Protein AF-A0A4U0YGU6-F1 (afdb_monomer)

Sequence (128 aa):
LPSITGHDVSGVVEAVGPGVTSFMPGDEVWYTPQIFDGPGSYAEYHVAAESIVGKKPPELSHLEAASLTLVGGTAWEALVVRAGLRVGESILVHGGAGGVGHVVIQLAKAMGARVFTTVREANFEFAR

Structure (mmCIF, N/CA/C/O backbone):
data_AF-A0A4U0YGU6-F1
#
_entry.id   AF-A0A4U0YGU6-F1
#
loop_
_atom_site.group_PDB
_atom_site.id
_atom_site.type_symbol
_atom_site.label_atom_id
_atom_site.label_alt_id
_atom_site.label_comp_id
_atom_site.label_asym_id
_atom_site.label_entity_id
_atom_site.label_seq_id
_atom_site.pdbx_PDB_ins_code
_atom_site.Cartn_x
_atom_site.Cartn_y
_atom_site.Cartn_z
_atom_site.occupancy
_atom_site.B_iso_or_equiv
_atom_site.auth_seq_id
_atom_site.auth_comp_id
_atom_site.auth_asym_id
_atom_site.auth_atom_id
_atom_site.pdbx_PDB_model_num
ATOM 1 N N . LEU A 1 1 ? 26.611 -7.476 2.404 1.00 60.00 1 LEU A N 1
ATOM 2 C CA . LEU A 1 1 ? 27.084 -6.692 1.234 1.00 60.00 1 LEU A CA 1
ATOM 3 C C . LEU A 1 1 ? 26.037 -5.609 0.939 1.00 60.00 1 LEU A C 1
ATOM 5 O O . LEU A 1 1 ? 24.924 -5.783 1.426 1.00 60.00 1 LEU A O 1
ATOM 9 N N . PRO A 1 2 ? 26.363 -4.486 0.271 1.00 88.00 2 PRO A N 1
ATOM 10 C CA . PRO A 1 2 ? 25.401 -3.397 0.044 1.00 88.00 2 PRO A CA 1
ATOM 11 C C . PRO A 1 2 ? 24.199 -3.855 -0.799 1.00 88.00 2 PRO A C 1
ATOM 13 O O . PRO A 1 2 ? 24.338 -4.761 -1.616 1.00 88.00 2 PRO A O 1
ATOM 16 N N . SER A 1 3 ? 23.040 -3.220 -0.599 1.00 90.00 3 SER A N 1
ATOM 17 C CA . SER A 1 3 ? 21.793 -3.508 -1.323 1.00 90.00 3 SER A CA 1
ATOM 18 C C . SER A 1 3 ? 21.033 -2.221 -1.626 1.00 90.00 3 SER A C 1
ATOM 20 O O . SER A 1 3 ? 21.036 -1.300 -0.808 1.00 90.00 3 SER A O 1
ATOM 22 N N . ILE A 1 4 ? 20.342 -2.191 -2.767 1.00 94.38 4 ILE A N 1
ATOM 23 C CA . ILE A 1 4 ? 19.296 -1.200 -3.044 1.00 94.38 4 ILE A CA 1
ATOM 24 C C . ILE A 1 4 ? 18.090 -1.554 -2.165 1.00 94.38 4 ILE A C 1
ATOM 26 O O . ILE A 1 4 ? 17.738 -2.731 -2.055 1.00 94.38 4 ILE A O 1
ATOM 30 N N . THR A 1 5 ? 17.497 -0.561 -1.508 1.00 94.25 5 THR A N 1
ATOM 31 C CA . THR A 1 5 ? 16.320 -0.712 -0.634 1.00 94.25 5 THR A CA 1
ATOM 32 C C . THR A 1 5 ? 15.073 -0.103 -1.286 1.00 94.25 5 THR A C 1
ATOM 34 O O . THR A 1 5 ? 15.166 0.461 -2.372 1.00 94.25 5 THR A O 1
ATOM 37 N N . GLY A 1 6 ? 13.903 -0.251 -0.655 1.00 95.62 6 GLY A N 1
ATOM 38 C CA . GLY A 1 6 ? 12.623 0.283 -1.143 1.00 95.62 6 GLY A CA 1
ATOM 39 C C . GLY A 1 6 ? 11.659 -0.821 -1.583 1.00 95.62 6 GLY A C 1
ATOM 40 O O . GLY A 1 6 ? 12.064 -1.752 -2.276 1.00 95.62 6 GLY A O 1
ATOM 41 N N . HIS A 1 7 ? 10.397 -0.723 -1.151 1.00 96.25 7 HIS A N 1
ATOM 42 C CA . HIS A 1 7 ? 9.354 -1.736 -1.387 1.00 96.25 7 HIS A CA 1
ATOM 43 C C . HIS A 1 7 ? 8.018 -1.140 -1.838 1.00 96.25 7 HIS A C 1
ATOM 45 O O . HIS A 1 7 ? 6.980 -1.797 -1.789 1.00 96.25 7 HIS A O 1
ATOM 51 N N . ASP A 1 8 ? 8.063 0.080 -2.348 1.00 97.19 8 ASP A N 1
ATOM 52 C CA . ASP A 1 8 ? 6.914 0.724 -2.949 1.00 97.19 8 ASP A CA 1
ATOM 53 C C . ASP A 1 8 ? 7.321 1.334 -4.288 1.00 97.19 8 ASP A C 1
ATOM 55 O O . ASP A 1 8 ? 8.398 1.932 -4.408 1.00 97.19 8 ASP A O 1
ATOM 59 N N . VAL A 1 9 ? 6.485 1.128 -5.305 1.00 98.00 9 VAL A N 1
ATOM 60 C CA . VAL A 1 9 ? 6.717 1.600 -6.671 1.00 98.00 9 VAL A CA 1
ATOM 61 C C . VAL A 1 9 ? 5.435 2.169 -7.244 1.00 98.00 9 VAL A C 1
ATOM 63 O O . VAL A 1 9 ? 4.385 1.532 -7.219 1.00 98.00 9 VAL A O 1
ATOM 66 N N . SER A 1 10 ? 5.562 3.341 -7.854 1.00 98.69 10 SER A N 1
ATOM 67 C CA . SER A 1 10 ? 4.630 3.848 -8.848 1.00 98.69 10 SER A CA 1
ATOM 68 C C . SER A 1 10 ? 5.442 4.506 -9.956 1.00 98.69 10 SER A C 1
ATOM 70 O O . SER A 1 10 ? 6.319 5.319 -9.669 1.00 98.69 10 SER A O 1
ATOM 72 N N . GLY A 1 11 ? 5.192 4.134 -11.205 1.00 98.50 11 GLY A N 1
ATOM 73 C CA . GLY A 1 11 ? 5.983 4.595 -12.342 1.00 98.50 11 GLY A CA 1
ATOM 74 C C . GLY A 1 11 ? 5.343 4.238 -13.674 1.00 98.50 11 GLY A C 1
ATOM 75 O O . GLY A 1 11 ? 4.160 3.904 -13.735 1.00 98.50 11 GLY A O 1
ATOM 76 N N . VAL A 1 12 ? 6.133 4.311 -14.739 1.00 98.75 12 VAL A N 1
ATOM 77 C CA . VAL A 1 12 ? 5.690 4.031 -16.107 1.00 98.75 12 VAL A CA 1
ATOM 78 C C . VAL A 1 12 ? 6.483 2.850 -16.651 1.00 98.75 12 VAL A C 1
ATOM 80 O O . VAL A 1 12 ? 7.688 2.743 -16.417 1.00 98.75 12 VAL A O 1
ATOM 83 N N . VAL A 1 13 ? 5.814 1.944 -17.358 1.00 98.75 13 VAL A N 1
ATOM 84 C CA . VAL A 1 13 ? 6.485 0.838 -18.046 1.00 98.75 13 VAL A CA 1
ATOM 85 C C . VAL A 1 13 ? 7.372 1.410 -19.150 1.00 98.75 13 VAL A C 1
ATOM 87 O O . VAL A 1 13 ? 6.873 2.000 -20.103 1.00 98.75 13 VAL A O 1
ATOM 90 N N . GLU A 1 14 ? 8.683 1.214 -19.034 1.00 98.69 14 GLU A N 1
ATOM 91 C CA . GLU A 1 14 ? 9.650 1.593 -20.075 1.00 98.69 14 GLU A CA 1
ATOM 92 C C . GLU A 1 14 ? 9.737 0.518 -21.170 1.00 98.69 14 GLU A C 1
ATOM 94 O O . GLU A 1 14 ? 9.722 0.804 -22.364 1.00 98.69 14 GLU A O 1
ATOM 99 N N . ALA A 1 15 ? 9.802 -0.752 -20.763 1.00 98.62 15 ALA A N 1
ATOM 100 C CA . ALA A 1 15 ? 9.945 -1.893 -21.656 1.00 98.62 15 ALA A CA 1
ATOM 101 C C . ALA A 1 15 ? 9.289 -3.141 -21.058 1.00 98.62 15 ALA A C 1
ATOM 103 O O . ALA A 1 15 ? 9.148 -3.265 -19.840 1.00 98.62 15 ALA A O 1
ATOM 104 N N . VAL A 1 16 ? 8.931 -4.092 -21.923 1.00 98.62 16 VAL A N 1
ATOM 105 C CA . VAL A 1 16 ? 8.374 -5.390 -21.526 1.00 98.62 16 VAL A CA 1
ATOM 106 C C . VAL A 1 16 ? 9.248 -6.533 -22.033 1.00 98.62 16 VAL A C 1
ATOM 108 O O . VAL A 1 16 ? 9.804 -6.471 -23.131 1.00 98.62 16 VAL A O 1
ATOM 111 N N . GLY A 1 17 ? 9.395 -7.574 -21.213 1.00 97.94 17 GLY A N 1
ATOM 112 C CA . GLY A 1 17 ? 10.130 -8.783 -21.580 1.00 97.94 17 GLY A CA 1
ATOM 113 C C . GLY A 1 17 ? 9.298 -9.745 -22.441 1.00 97.94 17 GLY A C 1
ATOM 114 O O . GLY A 1 17 ? 8.077 -9.597 -22.539 1.00 97.94 17 GLY A O 1
ATOM 115 N N . PRO A 1 18 ? 9.927 -10.771 -23.043 1.00 97.69 18 PRO A N 1
ATOM 116 C CA . PRO A 1 18 ? 9.209 -11.808 -23.779 1.00 97.69 18 PRO A CA 1
ATOM 117 C C . PRO A 1 18 ? 8.138 -12.489 -22.917 1.00 97.69 18 PRO A C 1
ATOM 119 O O . PRO A 1 18 ? 8.412 -12.899 -21.792 1.00 97.69 18 PRO A O 1
ATOM 122 N N . GLY A 1 19 ? 6.929 -12.642 -23.462 1.00 96.75 19 GLY A N 1
ATOM 123 C CA . GLY A 1 19 ? 5.817 -13.329 -22.795 1.00 96.75 19 GLY A CA 1
ATOM 124 C C . GLY A 1 19 ? 4.952 -12.454 -21.882 1.00 96.75 19 GLY A C 1
ATOM 125 O O . GLY A 1 19 ? 3.896 -12.918 -21.466 1.00 96.75 19 GLY A O 1
ATOM 126 N N . VAL A 1 20 ? 5.340 -11.201 -21.623 1.00 98.06 20 VAL A N 1
ATOM 127 C CA . VAL A 1 20 ? 4.468 -10.218 -20.958 1.00 98.06 20 VAL A CA 1
ATOM 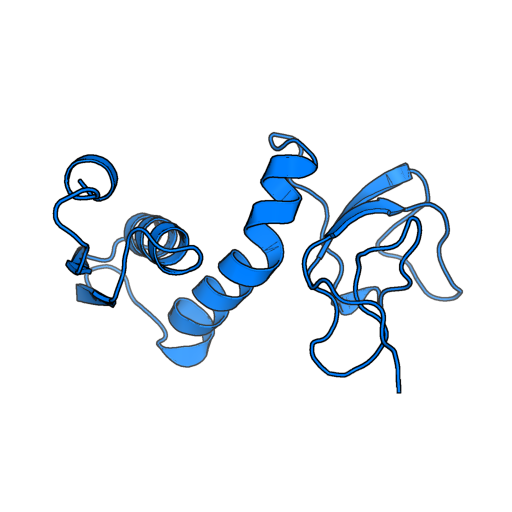128 C C . VAL A 1 20 ? 3.359 -9.810 -21.926 1.00 98.06 20 VAL A C 1
ATOM 130 O O . VAL A 1 20 ? 3.626 -9.480 -23.082 1.00 98.06 20 VAL A O 1
ATOM 133 N N . THR A 1 21 ? 2.112 -9.845 -21.463 1.00 97.19 21 THR A N 1
ATOM 134 C CA . THR A 1 21 ? 0.922 -9.581 -22.296 1.00 97.19 21 THR A CA 1
ATOM 135 C C . THR A 1 21 ? -0.067 -8.606 -21.664 1.00 97.19 21 THR A C 1
ATOM 137 O O . THR A 1 21 ? -0.926 -8.068 -22.359 1.00 97.19 21 THR A O 1
ATOM 140 N N . SER A 1 22 ? 0.062 -8.344 -20.365 1.00 97.69 22 SER A N 1
ATOM 141 C CA . SER A 1 22 ? -0.856 -7.518 -19.574 1.00 97.69 22 SER A CA 1
ATOM 142 C C . SER A 1 22 ? -0.497 -6.031 -19.591 1.00 97.69 22 SER A C 1
ATOM 144 O O . SER A 1 22 ? -1.327 -5.205 -19.208 1.00 97.69 22 SER A O 1
ATOM 146 N N . PHE A 1 23 ? 0.720 -5.694 -20.030 1.00 98.44 23 PHE A N 1
ATOM 147 C CA . PHE A 1 23 ? 1.274 -4.339 -20.007 1.00 98.44 23 PHE A CA 1
ATOM 148 C C . PHE A 1 23 ? 2.029 -4.011 -21.293 1.00 98.44 23 PHE A C 1
ATOM 150 O O . PHE A 1 23 ? 2.527 -4.904 -21.982 1.00 98.44 23 PHE A O 1
ATOM 157 N N . MET A 1 24 ? 2.159 -2.720 -21.582 1.00 98.50 24 MET A N 1
ATOM 158 C CA . MET A 1 24 ? 2.967 -2.187 -22.678 1.00 98.50 24 MET A CA 1
ATOM 159 C C . MET A 1 24 ? 3.715 -0.913 -22.255 1.00 98.50 24 MET A C 1
ATOM 161 O O . MET A 1 24 ? 3.324 -0.281 -21.271 1.00 98.50 24 MET A O 1
ATOM 165 N N . PRO A 1 25 ? 4.776 -0.507 -22.981 1.00 98.75 25 PRO A N 1
ATOM 166 C CA . PRO A 1 25 ? 5.448 0.760 -22.721 1.00 98.75 25 PRO A CA 1
ATOM 167 C C . PRO A 1 25 ? 4.475 1.943 -22.681 1.00 98.75 25 PRO A C 1
ATOM 169 O O . PRO A 1 25 ? 3.602 2.061 -23.541 1.00 98.75 25 PRO A O 1
ATOM 172 N N . GLY A 1 26 ? 4.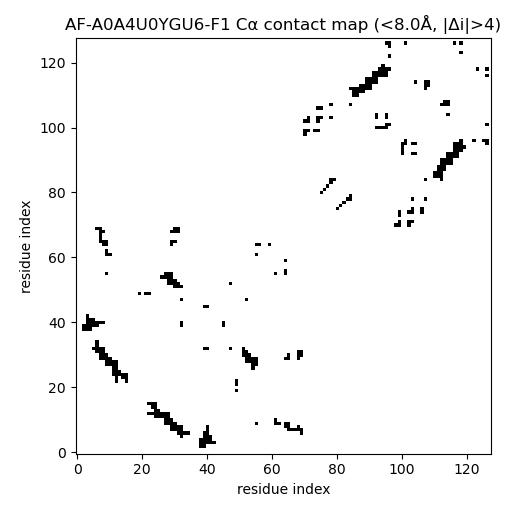632 2.814 -21.686 1.00 98.62 26 GLY A N 1
ATOM 173 C CA . GLY A 1 26 ? 3.745 3.952 -21.433 1.00 98.62 26 GLY A CA 1
ATOM 174 C C . GLY A 1 26 ? 2.606 3.686 -20.442 1.00 98.62 26 GLY A C 1
ATOM 175 O O . GLY A 1 26 ? 1.980 4.646 -19.998 1.00 98.62 26 GLY A O 1
ATOM 176 N N . ASP A 1 27 ? 2.348 2.434 -20.044 1.00 98.75 27 ASP A N 1
ATOM 177 C CA . ASP A 1 27 ? 1.364 2.143 -18.995 1.00 98.75 27 ASP A CA 1
ATOM 178 C C . ASP A 1 27 ? 1.829 2.684 -17.631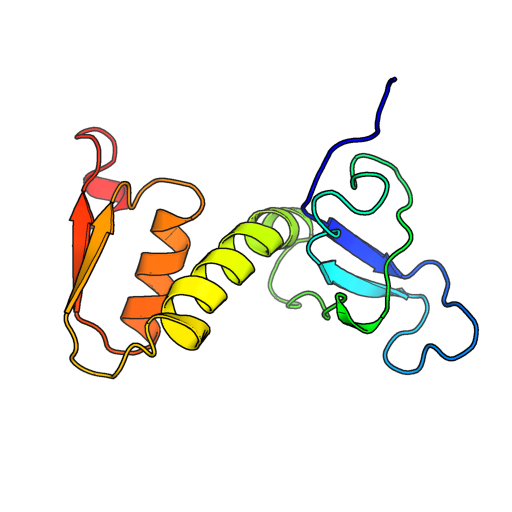 1.00 98.75 27 ASP A C 1
ATOM 180 O O . ASP A 1 27 ? 2.942 2.397 -17.181 1.00 98.75 27 ASP A O 1
ATOM 184 N N . GLU A 1 28 ? 0.951 3.413 -16.936 1.00 98.81 28 GLU A N 1
ATOM 185 C CA . GLU A 1 28 ? 1.165 3.799 -15.539 1.00 98.81 28 GLU A CA 1
ATOM 186 C C . GLU A 1 28 ? 0.863 2.617 -14.606 1.00 98.81 28 GLU A C 1
ATOM 188 O O . GLU A 1 28 ? -0.257 2.093 -14.551 1.00 98.81 28 GLU A O 1
ATOM 193 N N . VAL A 1 29 ? 1.861 2.209 -13.828 1.00 98.81 29 VAL A N 1
ATOM 194 C CA . VAL A 1 29 ? 1.816 1.008 -12.992 1.00 98.81 29 VAL A CA 1
ATOM 195 C C . VAL A 1 29 ? 2.262 1.287 -11.566 1.00 98.81 29 VAL A C 1
ATOM 197 O O . VAL A 1 29 ? 2.945 2.268 -11.273 1.00 98.81 29 VAL A O 1
ATOM 200 N N . TRP A 1 30 ? 1.874 0.394 -10.665 1.00 98.62 30 TRP A N 1
ATOM 201 C CA . TRP A 1 30 ? 2.289 0.406 -9.267 1.00 98.62 30 TRP A CA 1
ATOM 202 C C . TRP A 1 30 ? 2.417 -1.024 -8.738 1.00 98.62 30 TRP A C 1
ATOM 204 O O . TRP A 1 30 ? 1.740 -1.932 -9.230 1.00 98.62 30 TRP A O 1
ATOM 214 N N . TYR A 1 31 ? 3.319 -1.242 -7.783 1.00 98.12 31 TYR A N 1
ATOM 215 C CA . TYR A 1 31 ? 3.515 -2.540 -7.134 1.00 98.12 31 TYR A CA 1
ATOM 216 C C . TYR A 1 31 ? 4.420 -2.452 -5.904 1.00 98.12 31 TYR A C 1
ATOM 218 O O . TYR A 1 31 ? 5.145 -1.481 -5.696 1.00 98.12 31 TYR A O 1
ATOM 226 N N . THR A 1 32 ? 4.422 -3.534 -5.130 1.00 97.62 32 THR A N 1
ATOM 227 C CA . THR A 1 32 ? 5.401 -3.797 -4.075 1.00 97.62 32 THR A CA 1
ATOM 228 C C . THR A 1 32 ? 6.423 -4.813 -4.590 1.00 97.62 32 THR A C 1
ATOM 230 O O . THR A 1 32 ? 6.040 -5.951 -4.873 1.00 97.62 32 THR A O 1
ATOM 233 N N . PRO A 1 33 ? 7.712 -4.443 -4.741 1.00 95.62 33 PRO A N 1
ATOM 234 C CA . PRO A 1 33 ? 8.796 -5.386 -4.994 1.00 95.62 33 PRO A CA 1
ATOM 235 C C . PRO A 1 33 ? 8.795 -6.543 -3.995 1.00 95.62 33 PRO A C 1
ATOM 237 O O . PRO A 1 33 ? 8.476 -6.351 -2.817 1.00 95.62 33 PRO A O 1
ATOM 240 N N . GLN A 1 34 ? 9.204 -7.731 -4.443 1.00 90.56 34 GLN A N 1
ATOM 241 C CA . GLN A 1 34 ? 9.285 -8.888 -3.558 1.00 90.56 34 GLN A CA 1
ATOM 242 C C . GLN A 1 34 ? 10.250 -8.618 -2.399 1.00 90.56 34 GLN A C 1
ATOM 244 O O . GLN A 1 34 ? 11.405 -8.234 -2.581 1.00 90.56 34 GLN A O 1
ATOM 249 N N . ILE A 1 35 ? 9.755 -8.802 -1.178 1.00 87.00 35 ILE A N 1
ATOM 250 C CA . ILE A 1 35 ? 10.540 -8.567 0.029 1.00 87.00 35 ILE A CA 1
ATOM 251 C C . ILE A 1 35 ? 11.448 -9.783 0.230 1.00 87.00 35 ILE A C 1
ATOM 253 O O . ILE A 1 35 ? 10.959 -10.905 0.337 1.00 87.00 35 ILE A O 1
ATOM 257 N N . PHE A 1 36 ? 12.760 -9.540 0.298 1.00 85.31 36 PHE A N 1
ATOM 258 C CA . PHE A 1 36 ? 13.834 -10.543 0.403 1.00 85.31 36 PHE A CA 1
ATOM 259 C C . PHE A 1 36 ? 14.181 -11.324 -0.875 1.00 85.31 36 PHE A C 1
ATOM 261 O O . PHE A 1 36 ? 15.048 -12.193 -0.806 1.00 85.31 36 PHE A O 1
ATOM 268 N N . ASP A 1 37 ? 13.589 -10.989 -2.024 1.00 86.38 37 ASP A N 1
ATOM 269 C CA . ASP A 1 37 ? 13.915 -11.618 -3.311 1.00 86.38 37 ASP A CA 1
ATOM 270 C C . ASP A 1 37 ? 14.179 -10.565 -4.400 1.00 86.38 37 ASP A C 1
ATOM 272 O O . ASP A 1 37 ? 13.296 -10.186 -5.167 1.00 86.38 37 ASP A O 1
ATOM 276 N N . GLY A 1 38 ? 15.415 -10.055 -4.429 1.00 86.38 38 GLY A N 1
ATOM 277 C CA . GLY A 1 38 ? 15.883 -9.087 -5.425 1.00 86.38 38 GLY A CA 1
ATOM 278 C C . GLY A 1 38 ? 16.246 -7.702 -4.869 1.00 86.38 38 GLY A C 1
ATOM 279 O O . GLY A 1 38 ? 16.232 -7.483 -3.654 1.00 86.38 38 GLY A O 1
ATOM 280 N N . PRO A 1 39 ? 16.654 -6.769 -5.751 1.00 91.56 39 PRO A N 1
ATOM 281 C CA . PRO A 1 39 ? 16.941 -5.387 -5.378 1.00 91.56 39 PRO A CA 1
ATOM 282 C C . PRO A 1 39 ? 15.661 -4.635 -4.986 1.00 91.56 39 PRO A C 1
ATOM 284 O O . PRO A 1 39 ? 14.576 -4.953 -5.458 1.00 91.56 39 PRO A O 1
ATOM 287 N N . GLY A 1 40 ? 15.796 -3.617 -4.134 1.00 94.94 40 GLY A N 1
ATOM 288 C CA . GLY A 1 40 ? 14.703 -2.692 -3.835 1.00 94.94 40 GLY A CA 1
ATOM 289 C C . GLY A 1 40 ? 14.477 -1.633 -4.920 1.00 94.94 40 GLY A C 1
ATOM 290 O O . GLY A 1 40 ? 15.224 -1.537 -5.895 1.00 94.94 40 GLY A O 1
ATOM 291 N N . SER A 1 41 ? 13.449 -0.808 -4.719 1.00 96.12 41 SER A N 1
ATOM 292 C CA . SER A 1 41 ? 12.956 0.162 -5.703 1.00 96.12 41 SER A CA 1
ATOM 293 C C . SER A 1 41 ? 13.609 1.544 -5.705 1.00 96.12 41 SER A C 1
ATOM 295 O O . SER A 1 41 ? 13.244 2.367 -6.539 1.00 96.12 41 SER A O 1
ATOM 297 N N . TYR A 1 42 ? 14.554 1.850 -4.814 1.00 97.06 42 TYR A N 1
ATOM 298 C CA . TYR A 1 42 ? 15.250 3.145 -4.807 1.00 97.06 42 TYR A CA 1
ATOM 299 C C . TYR A 1 42 ? 16.301 3.241 -5.922 1.00 97.06 42 TYR A C 1
ATOM 301 O O . TYR A 1 42 ? 17.505 3.327 -5.676 1.00 97.06 42 TYR A O 1
ATOM 309 N N . ALA A 1 43 ? 15.816 3.215 -7.158 1.00 96.56 43 ALA A N 1
ATOM 310 C CA . ALA A 1 43 ? 16.547 3.317 -8.408 1.00 96.56 43 ALA A CA 1
ATOM 311 C C . ALA A 1 43 ? 15.635 3.937 -9.482 1.00 96.56 43 ALA A C 1
ATOM 313 O O . ALA A 1 43 ? 14.414 3.914 -9.358 1.00 96.56 43 ALA A O 1
ATOM 314 N N . GLU A 1 44 ? 16.223 4.468 -10.555 1.00 97.88 44 GLU A N 1
ATOM 315 C CA . GLU A 1 44 ? 15.462 5.038 -11.682 1.00 97.88 44 GLU A CA 1
ATOM 316 C C . GLU A 1 44 ? 14.702 3.966 -12.479 1.00 97.88 44 GLU A C 1
ATOM 318 O O . GLU A 1 44 ? 13.666 4.250 -13.072 1.00 97.88 44 GLU A O 1
ATOM 323 N N . TYR A 1 45 ? 15.198 2.724 -12.458 1.00 97.56 45 TYR A N 1
ATOM 324 C CA . TYR A 1 45 ? 14.592 1.573 -13.121 1.00 97.56 45 TYR A CA 1
ATOM 325 C C . TYR A 1 45 ? 14.546 0.377 -12.176 1.00 97.56 45 TYR A C 1
ATOM 327 O O . TYR A 1 45 ? 15.485 0.129 -11.417 1.00 97.56 45 TYR A O 1
ATOM 335 N N . HIS A 1 46 ? 13.473 -0.403 -12.272 1.00 97.25 46 HIS A N 1
ATOM 336 C CA . HIS A 1 46 ? 13.290 -1.621 -11.495 1.00 97.25 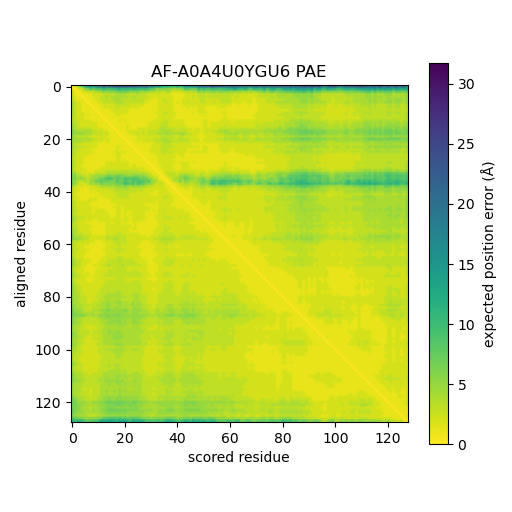46 HIS A CA 1
ATOM 337 C C . HIS A 1 46 ? 12.608 -2.694 -12.351 1.00 97.25 46 HIS A C 1
ATOM 339 O O . HIS A 1 46 ? 11.600 -2.430 -13.007 1.00 97.25 46 HIS A O 1
ATOM 345 N N . VAL A 1 47 ? 13.164 -3.907 -12.350 1.00 96.00 47 VAL A N 1
ATOM 346 C CA . VAL A 1 47 ? 12.607 -5.054 -13.079 1.00 96.00 47 VAL A CA 1
ATOM 347 C C . VAL A 1 47 ? 11.646 -5.796 -12.159 1.00 96.00 47 VAL A C 1
ATOM 349 O O . VAL A 1 47 ? 12.026 -6.202 -11.064 1.00 96.00 47 VAL A O 1
ATOM 352 N N . ALA A 1 48 ? 10.410 -5.997 -12.605 1.00 95.81 48 ALA A N 1
ATOM 353 C CA . ALA A 1 48 ? 9.383 -6.702 -11.848 1.00 95.81 48 ALA A CA 1
ATOM 354 C C . ALA A 1 48 ? 8.733 -7.804 -12.686 1.00 95.81 48 ALA A C 1
ATOM 356 O O . ALA A 1 48 ? 8.606 -7.686 -13.905 1.00 95.81 48 ALA A O 1
ATOM 357 N N . ALA A 1 49 ? 8.305 -8.875 -12.018 1.00 95.75 49 ALA A N 1
ATOM 358 C CA . ALA A 1 49 ? 7.487 -9.904 -12.644 1.00 95.75 49 ALA A CA 1
ATOM 359 C C . ALA A 1 49 ? 6.086 -9.352 -12.944 1.00 95.75 49 ALA A C 1
ATOM 361 O O . ALA A 1 49 ? 5.491 -8.698 -12.091 1.00 95.75 49 ALA A O 1
ATOM 362 N N . GLU A 1 50 ? 5.529 -9.672 -14.115 1.00 97.12 50 GLU A N 1
ATOM 363 C CA . GLU A 1 50 ? 4.182 -9.237 -14.528 1.00 97.12 50 GLU A CA 1
ATOM 364 C C . GLU A 1 50 ? 3.117 -9.511 -13.451 1.00 97.12 50 GLU A C 1
ATOM 366 O O . GLU A 1 50 ? 2.243 -8.684 -13.216 1.00 97.12 50 GLU A O 1
ATOM 3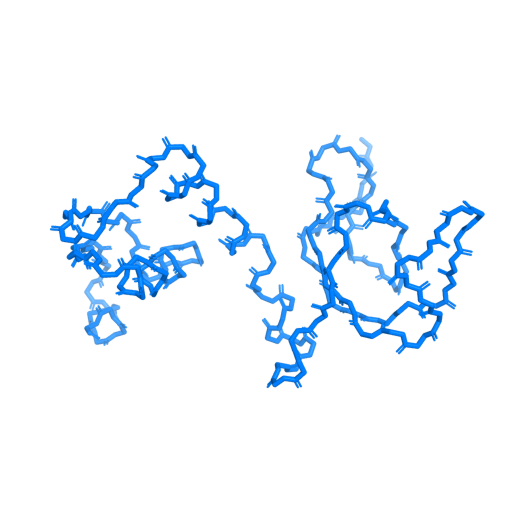71 N N . SER A 1 51 ? 3.232 -10.635 -12.737 1.00 95.94 51 SER A N 1
ATOM 372 C CA . SER A 1 51 ? 2.252 -11.097 -11.751 1.00 95.94 51 SER A CA 1
ATOM 373 C C . SER A 1 51 ? 2.122 -10.235 -10.494 1.00 95.94 51 SER A C 1
ATOM 375 O O . SER A 1 51 ? 1.150 -10.397 -9.762 1.00 95.94 51 SER A O 1
ATOM 377 N N . ILE A 1 52 ? 3.103 -9.378 -10.195 1.00 95.50 52 ILE A N 1
ATOM 378 C CA . ILE A 1 52 ? 3.052 -8.479 -9.029 1.00 95.50 52 ILE A CA 1
ATOM 379 C C . ILE A 1 52 ? 2.686 -7.045 -9.413 1.00 95.50 52 ILE A C 1
ATOM 381 O O . ILE A 1 52 ? 2.514 -6.206 -8.533 1.00 95.50 52 ILE A O 1
ATOM 385 N N . VAL A 1 53 ? 2.590 -6.756 -10.712 1.00 97.81 53 VAL A N 1
ATOM 386 C CA . VAL A 1 53 ? 2.340 -5.414 -11.228 1.00 97.81 53 VAL A CA 1
ATOM 387 C C . VAL A 1 53 ? 0.842 -5.191 -11.386 1.00 97.81 53 VAL A C 1
ATOM 389 O O . VAL A 1 53 ? 0.125 -6.029 -11.927 1.00 97.81 53 VAL A O 1
ATOM 392 N N . GLY A 1 54 ? 0.361 -4.043 -10.915 1.00 98.00 54 GLY A N 1
ATOM 393 C CA . GLY A 1 54 ? -0.990 -3.557 -11.175 1.00 98.00 54 GLY A CA 1
ATOM 394 C C . GLY A 1 54 ? -0.969 -2.254 -11.968 1.00 98.00 54 GLY A C 1
ATOM 395 O O . GLY A 1 54 ? 0.028 -1.529 -11.971 1.00 98.00 54 GLY A O 1
ATOM 396 N N . LYS A 1 55 ? -2.095 -1.908 -12.599 1.00 98.44 55 LYS A N 1
ATOM 397 C CA . LYS A 1 55 ? -2.292 -0.556 -13.142 1.00 98.44 55 LYS A CA 1
ATOM 398 C C . LYS A 1 55 ? -2.461 0.439 -11.998 1.00 98.44 55 LYS A C 1
ATOM 400 O O . LYS A 1 55 ? -3.194 0.154 -11.048 1.00 98.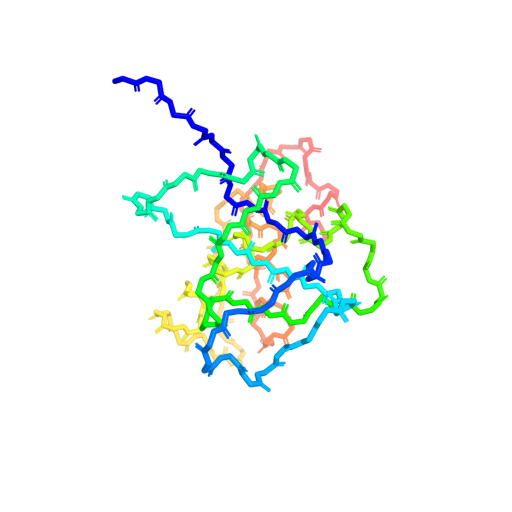44 55 LYS A O 1
ATOM 405 N N . LYS A 1 56 ? -1.805 1.596 -12.095 1.00 98.56 56 LYS A N 1
ATOM 406 C CA . LYS A 1 56 ? -1.996 2.689 -11.137 1.00 98.56 56 LYS A CA 1
ATOM 407 C C . LYS A 1 56 ? -3.438 3.209 -11.258 1.00 98.56 56 LYS A C 1
ATOM 409 O O . LYS A 1 56 ? -3.883 3.444 -12.383 1.00 98.56 56 LYS A O 1
ATOM 414 N N . PRO A 1 57 ? -4.162 3.449 -10.151 1.00 97.88 57 PRO A N 1
ATOM 415 C CA . PRO A 1 57 ? -5.417 4.193 -10.204 1.00 97.88 57 PRO A CA 1
ATOM 416 C C . PRO A 1 57 ? -5.209 5.561 -10.884 1.00 97.88 57 PRO A C 1
ATOM 418 O O . PRO A 1 57 ? -4.279 6.285 -10.506 1.00 97.88 57 PRO A O 1
ATOM 421 N N . PRO A 1 58 ? -6.004 5.926 -11.905 1.00 97.56 58 PRO A N 1
ATOM 422 C CA . PRO A 1 58 ? -5.786 7.160 -12.660 1.00 97.56 58 PRO A CA 1
ATOM 423 C C . PRO A 1 58 ? -6.041 8.422 -11.825 1.00 97.56 58 PRO A C 1
ATOM 425 O O . PRO A 1 58 ? -5.475 9.469 -12.119 1.00 97.56 58 PRO A O 1
ATOM 428 N N . GLU A 1 59 ? -6.837 8.327 -10.760 1.00 98.00 59 GLU A N 1
ATOM 429 C CA . GLU A 1 59 ? -7.151 9.439 -9.859 1.00 98.00 59 GLU A CA 1
ATOM 430 C C . GLU A 1 59 ? -6.012 9.780 -8.890 1.00 98.00 59 GLU A C 1
ATOM 432 O O . GLU A 1 59 ? -6.047 10.839 -8.268 1.00 98.00 59 GLU A O 1
ATOM 437 N N . LEU A 1 60 ? -5.016 8.900 -8.747 1.00 98.19 60 LEU A N 1
ATOM 438 C CA . LEU A 1 60 ? -3.881 9.106 -7.853 1.00 98.19 60 LEU A CA 1
ATOM 439 C C . LEU A 1 60 ? -2.658 9.591 -8.625 1.00 98.19 60 LEU A C 1
ATOM 441 O O . LEU A 1 60 ? -2.299 9.044 -9.675 1.00 98.19 60 LEU A O 1
ATOM 445 N N . SER A 1 61 ? -1.948 10.560 -8.054 1.00 98.62 61 SER A N 1
ATOM 446 C CA . SER A 1 61 ? -0.583 10.867 -8.475 1.00 98.62 61 SER A CA 1
ATOM 447 C C . SER A 1 61 ? 0.349 9.676 -8.214 1.00 98.62 61 SER A C 1
ATOM 449 O O . SER A 1 61 ? 0.063 8.798 -7.394 1.00 98.62 61 SER A O 1
ATOM 451 N N . HIS A 1 62 ? 1.511 9.647 -8.874 1.00 98.50 62 HIS A N 1
ATOM 452 C CA . HIS A 1 62 ? 2.525 8.625 -8.590 1.00 98.50 62 HIS A CA 1
ATOM 453 C C . HIS A 1 62 ? 2.975 8.635 -7.123 1.00 98.50 62 HIS A C 1
ATOM 455 O O . HIS A 1 62 ? 3.185 7.570 -6.550 1.00 98.50 62 HIS A O 1
ATOM 461 N N . LEU A 1 63 ? 3.075 9.812 -6.495 1.00 98.25 63 LEU A N 1
ATOM 462 C CA . LEU A 1 63 ? 3.472 9.929 -5.091 1.00 98.25 63 LEU A CA 1
ATOM 463 C C . LEU A 1 63 ? 2.443 9.277 -4.155 1.00 98.25 63 LEU A C 1
ATOM 465 O O . LEU A 1 63 ? 2.810 8.496 -3.280 1.00 98.25 63 LEU A O 1
ATOM 469 N N . GLU A 1 64 ? 1.157 9.562 -4.361 1.00 98.25 64 GLU A N 1
ATOM 470 C CA . GLU A 1 64 ? 0.072 8.964 -3.575 1.00 98.25 64 GLU A CA 1
ATOM 471 C C . GLU A 1 64 ? -0.002 7.453 -3.798 1.00 98.25 64 GLU A C 1
ATOM 473 O O . GLU A 1 64 ? -0.044 6.692 -2.834 1.00 98.25 64 GLU A O 1
ATOM 478 N N . ALA A 1 65 ? 0.063 6.997 -5.051 1.00 98.44 65 ALA A N 1
ATOM 479 C CA . ALA A 1 65 ? 0.059 5.574 -5.371 1.00 98.44 65 ALA A CA 1
ATOM 480 C C . ALA A 1 65 ? 1.255 4.835 -4.741 1.00 98.44 65 ALA A C 1
ATOM 482 O O . ALA A 1 65 ? 1.069 3.794 -4.114 1.00 98.44 65 ALA A O 1
ATOM 483 N N . ALA A 1 66 ? 2.468 5.388 -4.833 1.00 97.69 66 ALA A N 1
ATOM 484 C CA . ALA A 1 66 ? 3.651 4.800 -4.205 1.00 97.69 66 ALA A CA 1
ATOM 485 C C . ALA A 1 66 ? 3.540 4.761 -2.669 1.00 97.69 66 ALA A C 1
ATOM 487 O O . ALA A 1 66 ? 4.167 3.934 -2.032 1.00 97.69 66 ALA A O 1
ATOM 488 N N . SER A 1 67 ? 2.721 5.598 -2.033 1.00 96.62 67 SER A N 1
ATOM 489 C CA . SER A 1 67 ? 2.521 5.519 -0.577 1.00 96.62 67 SER A CA 1
ATOM 490 C C . SER A 1 67 ? 1.589 4.386 -0.122 1.00 96.62 67 SER A C 1
ATOM 492 O O . SER A 1 67 ? 1.432 4.163 1.080 1.00 96.62 67 SER A O 1
ATOM 494 N N . LEU A 1 68 ? 0.952 3.679 -1.062 1.00 97.44 68 LEU A N 1
ATOM 495 C CA . LEU A 1 68 ? -0.179 2.793 -0.785 1.00 97.44 68 LEU A CA 1
ATOM 496 C C . LEU A 1 68 ? 0.076 1.321 -1.125 1.00 97.44 68 LEU A C 1
ATOM 498 O O . LEU A 1 68 ? -0.646 0.472 -0.604 1.00 97.44 68 LEU A O 1
ATOM 502 N N . THR A 1 69 ? 1.069 0.988 -1.954 1.00 96.69 69 THR A N 1
ATOM 503 C CA . THR A 1 69 ? 1.256 -0.381 -2.465 1.00 96.69 69 THR A CA 1
ATOM 504 C C . THR A 1 69 ? 1.463 -1.410 -1.351 1.00 96.69 69 THR A C 1
ATOM 506 O O . THR A 1 69 ? 0.640 -2.316 -1.183 1.00 96.69 69 THR A O 1
ATOM 509 N N . LEU A 1 70 ? 2.493 -1.238 -0.519 1.00 97.31 70 LEU A N 1
ATOM 510 C CA . LEU A 1 70 ? 2.846 -2.198 0.526 1.00 97.31 70 LEU A CA 1
ATOM 511 C C . LEU A 1 70 ? 1.805 -2.214 1.642 1.00 97.31 70 LEU A C 1
ATOM 513 O O . LEU A 1 70 ? 1.371 -3.279 2.091 1.00 97.31 70 LEU A O 1
ATOM 517 N N . VAL A 1 71 ? 1.382 -1.035 2.098 1.00 98.00 71 VAL A N 1
ATOM 518 C CA . VAL A 1 71 ? 0.411 -0.912 3.193 1.00 98.00 71 VAL A CA 1
ATOM 519 C C . VAL A 1 71 ? -0.974 -1.416 2.784 1.00 98.00 71 VAL A C 1
ATOM 521 O O . VAL A 1 71 ? -1.640 -2.069 3.588 1.00 98.00 71 VAL A O 1
ATOM 524 N N . GLY A 1 72 ? -1.382 -1.191 1.533 1.00 97.19 72 GLY A N 1
ATOM 525 C CA . GLY A 1 72 ? -2.635 -1.678 0.962 1.00 97.19 72 GLY A CA 1
ATOM 526 C C . GLY A 1 72 ? -2.643 -3.192 0.808 1.00 97.19 72 GLY A C 1
ATOM 527 O O . GLY A 1 72 ? -3.574 -3.845 1.281 1.00 97.19 72 GLY A O 1
ATOM 528 N N . GLY A 1 73 ? -1.574 -3.766 0.245 1.00 96.56 73 GLY A N 1
ATOM 529 C CA . GLY A 1 73 ? -1.406 -5.220 0.158 1.00 96.56 73 GLY A CA 1
ATOM 530 C C . GLY A 1 73 ? -1.405 -5.887 1.536 1.00 96.56 73 GLY A C 1
ATOM 531 O O . GLY A 1 73 ? -2.094 -6.883 1.747 1.00 96.56 73 GLY A O 1
ATOM 532 N N . THR A 1 74 ? -0.716 -5.284 2.509 1.00 97.94 74 THR A N 1
ATOM 533 C CA . THR A 1 74 ? -0.690 -5.766 3.901 1.00 97.94 74 THR A CA 1
ATOM 534 C C . THR A 1 74 ? -2.079 -5.732 4.541 1.00 97.94 74 THR A C 1
ATOM 536 O O . THR A 1 74 ? -2.483 -6.694 5.197 1.00 97.94 74 THR A O 1
ATOM 539 N N . ALA A 1 75 ? -2.830 -4.643 4.347 1.00 98.38 75 ALA A N 1
ATOM 540 C CA . ALA A 1 75 ? -4.189 -4.515 4.863 1.00 98.38 75 ALA A CA 1
ATOM 541 C C . ALA A 1 75 ? -5.132 -5.561 4.247 1.00 98.38 75 ALA A C 1
ATOM 543 O O . ALA A 1 75 ? -5.902 -6.195 4.971 1.00 98.38 75 ALA A O 1
ATOM 544 N N . TRP A 1 76 ? -5.047 -5.773 2.931 1.00 97.88 76 TRP A N 1
ATOM 545 C CA . TRP A 1 76 ? -5.868 -6.749 2.217 1.00 97.88 76 TRP A CA 1
ATOM 546 C C . TRP A 1 76 ? -5.573 -8.187 2.651 1.00 97.88 76 TRP A C 1
ATOM 548 O O . TRP A 1 76 ? -6.492 -8.934 2.985 1.00 97.88 76 TRP A O 1
ATOM 558 N N . GLU A 1 77 ? -4.297 -8.563 2.715 1.00 97.81 77 GLU A N 1
ATOM 559 C CA . GLU A 1 77 ? -3.859 -9.874 3.202 1.00 97.81 77 GLU A CA 1
ATOM 560 C C . GLU A 1 77 ? -4.396 -10.143 4.617 1.00 97.81 77 GLU A C 1
ATOM 562 O O . GLU A 1 77 ? -4.949 -11.209 4.895 1.00 97.81 77 GLU A O 1
ATOM 567 N N . ALA A 1 78 ? -4.290 -9.161 5.516 1.00 98.31 78 ALA A N 1
ATOM 568 C CA . ALA A 1 78 ? -4.757 -9.305 6.889 1.00 98.31 78 ALA A CA 1
ATOM 569 C C . ALA A 1 78 ? -6.283 -9.464 6.978 1.00 98.31 78 ALA A C 1
ATOM 571 O O . ALA A 1 78 ? -6.761 -10.393 7.630 1.00 98.31 78 ALA A O 1
ATOM 572 N N . LEU A 1 79 ? -7.047 -8.572 6.340 1.00 98.50 79 LEU A N 1
ATOM 573 C CA . LEU A 1 79 ? -8.504 -8.527 6.487 1.00 98.50 79 LEU A CA 1
ATO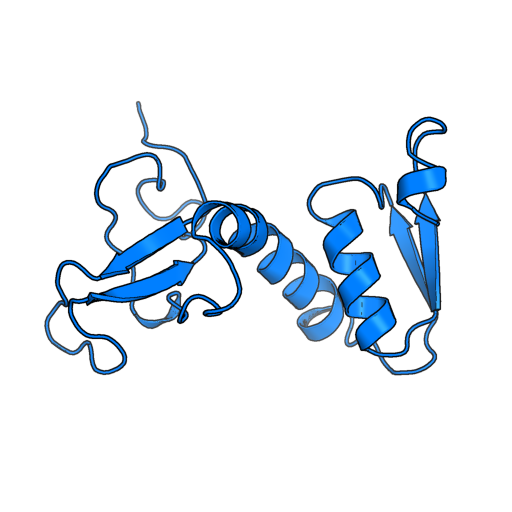M 574 C C . LEU A 1 79 ? -9.225 -9.578 5.642 1.00 98.50 79 LEU A C 1
ATOM 576 O O . LEU A 1 79 ? -10.163 -10.212 6.124 1.00 98.50 79 LEU A O 1
ATOM 580 N N . VAL A 1 80 ? -8.810 -9.757 4.390 1.00 98.06 80 VAL A N 1
ATOM 581 C CA . VAL A 1 80 ? -9.540 -10.566 3.408 1.00 98.06 80 VAL A CA 1
ATOM 582 C C . VAL A 1 80 ? -8.997 -11.983 3.359 1.00 98.06 80 VAL A C 1
ATOM 584 O O . VAL A 1 80 ? -9.763 -12.931 3.512 1.00 98.06 80 VAL A O 1
ATOM 587 N N . VAL A 1 81 ? -7.686 -12.139 3.173 1.00 98.19 81 VAL A N 1
ATOM 588 C CA . VAL A 1 81 ? -7.082 -13.462 2.953 1.00 98.19 81 VAL A CA 1
ATOM 589 C C . VAL A 1 81 ? -7.009 -14.257 4.255 1.00 98.19 81 VAL A C 1
ATOM 591 O O . VAL A 1 81 ? -7.358 -15.435 4.280 1.00 98.19 81 VAL A O 1
ATOM 594 N N . ARG A 1 82 ? -6.575 -13.620 5.348 1.00 98.12 82 ARG A N 1
ATOM 595 C CA . ARG A 1 82 ? -6.339 -14.302 6.629 1.00 98.12 82 ARG A CA 1
ATOM 596 C C . ARG A 1 82 ? -7.536 -14.268 7.562 1.00 98.12 82 ARG A C 1
ATOM 598 O O . ARG A 1 82 ? -7.943 -15.316 8.052 1.00 98.12 82 ARG A O 1
ATOM 605 N N . ALA A 1 83 ? -8.064 -13.079 7.849 1.00 97.81 83 ALA A N 1
ATOM 606 C CA . ALA A 1 83 ? -9.170 -12.941 8.792 1.00 97.81 83 ALA A CA 1
ATOM 607 C C . ALA A 1 83 ? -10.518 -13.334 8.173 1.00 97.81 83 ALA A C 1
ATOM 609 O O . ALA A 1 83 ? -11.397 -13.799 8.894 1.00 97.81 83 ALA A O 1
ATOM 610 N N . GLY A 1 84 ? -10.683 -13.160 6.857 1.00 97.94 84 GLY A N 1
ATOM 611 C CA . GLY A 1 84 ? -11.957 -13.402 6.185 1.00 97.94 84 GLY A CA 1
ATOM 612 C C . GLY A 1 84 ? -13.080 -12.510 6.721 1.00 97.94 84 GLY A C 1
ATOM 613 O O . GLY A 1 84 ? -14.194 -13.000 6.910 1.00 97.94 84 GLY A O 1
ATOM 614 N N . LEU A 1 85 ? -12.768 -11.235 6.993 1.00 98.38 85 LEU A N 1
ATOM 615 C CA . LEU A 1 85 ? -13.660 -10.260 7.624 1.00 98.38 85 LEU A CA 1
ATOM 616 C C . LEU A 1 85 ? -15.000 -10.154 6.886 1.00 98.38 85 LEU A C 1
ATOM 618 O O . LEU A 1 85 ? -15.044 -9.995 5.663 1.00 98.38 85 LEU A O 1
ATOM 622 N N . ARG A 1 86 ? -16.096 -10.181 7.644 1.00 98.12 86 ARG A N 1
ATOM 623 C CA . ARG A 1 86 ? -17.467 -10.125 7.128 1.00 98.12 86 ARG A CA 1
ATOM 624 C C . ARG A 1 86 ? -18.182 -8.843 7.537 1.00 98.12 86 ARG A C 1
ATOM 626 O O . ARG A 1 86 ? -17.862 -8.197 8.533 1.00 98.12 86 ARG A O 1
ATOM 633 N N . VAL A 1 87 ? -19.211 -8.505 6.763 1.00 98.38 87 VAL A N 1
ATOM 634 C CA . VAL A 1 87 ? -20.105 -7.373 7.037 1.00 98.38 87 VAL A CA 1
ATOM 635 C C . VAL A 1 87 ? -20.688 -7.493 8.449 1.00 98.38 87 VAL A C 1
ATOM 637 O O . VAL A 1 87 ? -21.180 -8.552 8.836 1.00 98.38 87 VAL A O 1
ATOM 640 N N . GLY A 1 88 ? -20.664 -6.397 9.206 1.00 98.00 88 GLY A N 1
ATOM 641 C CA . GLY A 1 88 ? -21.217 -6.318 10.559 1.00 98.00 88 GLY A CA 1
ATOM 642 C C . GLY A 1 88 ? -20.301 -6.836 11.672 1.00 98.00 88 GLY A C 1
ATOM 643 O O . GLY A 1 88 ? -20.601 -6.605 12.845 1.00 98.00 88 GLY A O 1
ATOM 644 N N . GLU A 1 89 ? -19.176 -7.481 11.350 1.00 98.50 89 GLU A N 1
ATOM 645 C CA . GLU A 1 89 ? -18.186 -7.869 12.358 1.00 98.50 89 GLU A CA 1
ATOM 646 C C . GLU A 1 89 ? -17.487 -6.644 12.961 1.00 98.50 89 GLU A C 1
ATOM 648 O O . GLU A 1 89 ? -17.472 -5.552 12.390 1.00 98.50 89 GLU A O 1
ATOM 653 N N . SER A 1 90 ? -16.920 -6.816 14.156 1.00 98.69 90 SER A N 1
ATOM 654 C CA . SER A 1 90 ? -16.169 -5.771 14.853 1.00 98.69 90 SER A CA 1
ATOM 655 C C . SER A 1 90 ? -14.685 -6.110 14.905 1.00 98.69 90 SER A C 1
ATOM 657 O O . SER A 1 90 ? -14.332 -7.242 15.227 1.00 98.69 90 SER A O 1
ATOM 659 N N . ILE A 1 91 ? -13.819 -5.126 14.655 1.00 98.38 91 ILE A N 1
ATOM 660 C CA . ILE A 1 91 ? -12.359 -5.290 14.712 1.00 98.38 91 ILE A CA 1
ATOM 661 C C . ILE A 1 91 ? -11.693 -4.218 15.576 1.00 98.38 91 ILE A C 1
ATOM 663 O O . ILE A 1 91 ? -12.170 -3.085 15.656 1.00 98.38 91 ILE A O 1
ATOM 667 N N . LEU A 1 92 ? -10.554 -4.567 16.180 1.00 98.56 92 LEU A N 1
ATOM 668 C CA . LEU A 1 92 ? -9.652 -3.631 16.848 1.00 98.56 92 LEU A CA 1
ATOM 669 C C . LEU A 1 92 ? -8.363 -3.483 16.036 1.00 98.56 92 LEU A C 1
ATOM 671 O O . LEU A 1 92 ? -7.633 -4.451 15.840 1.00 98.56 92 LEU A O 1
ATOM 675 N N . VAL A 1 93 ? -8.064 -2.260 15.608 1.00 98.31 93 VAL A N 1
ATOM 676 C CA . VAL A 1 93 ? -6.822 -1.895 14.923 1.00 98.31 93 VAL A CA 1
ATOM 677 C C . VAL A 1 93 ? -5.871 -1.257 15.929 1.00 98.31 93 VAL A C 1
ATOM 679 O O . VAL A 1 93 ? -6.161 -0.219 16.521 1.00 98.31 93 VAL A O 1
ATOM 682 N N . HIS A 1 94 ? -4.706 -1.858 16.142 1.00 98.31 94 HIS A N 1
ATOM 683 C CA . HIS A 1 94 ? -3.682 -1.234 16.973 1.00 98.31 94 HIS A CA 1
ATOM 684 C C . HIS A 1 94 ? -2.863 -0.233 16.157 1.00 98.31 94 HIS A C 1
ATOM 686 O O . HIS A 1 94 ? -2.315 -0.580 15.115 1.00 98.31 94 HIS A O 1
ATOM 692 N N . GLY A 1 95 ? -2.756 1.009 16.639 1.00 97.75 95 GLY A N 1
ATOM 693 C CA . GLY A 1 95 ? -1.984 2.054 15.962 1.00 97.75 95 GLY A CA 1
ATOM 694 C C . GLY A 1 95 ? -2.644 2.567 14.679 1.00 97.75 95 GLY A C 1
ATOM 695 O O . GLY A 1 95 ? -1.977 2.703 13.657 1.00 97.75 95 GLY A O 1
ATOM 696 N N . GLY A 1 96 ? -3.940 2.880 14.726 1.00 98.00 96 GLY A N 1
ATOM 697 C CA . GLY A 1 96 ? -4.743 3.275 13.558 1.00 98.00 96 GLY A CA 1
ATOM 698 C C . GLY A 1 96 ? -4.264 4.494 12.778 1.00 98.00 96 GLY A C 1
ATOM 699 O O . GLY A 1 96 ? -4.610 4.639 11.618 1.00 98.00 96 GLY A O 1
ATOM 700 N N . ALA A 1 97 ? -3.447 5.353 13.381 1.00 97.94 97 ALA A N 1
ATOM 701 C CA . ALA A 1 97 ? -2.847 6.501 12.701 1.00 97.94 97 ALA A CA 1
ATOM 702 C C . ALA A 1 97 ? -1.490 6.189 12.039 1.00 97.94 97 ALA A C 1
ATOM 704 O O . ALA A 1 97 ? -0.814 7.089 11.556 1.00 97.94 97 ALA A O 1
ATOM 705 N N . GLY A 1 98 ? -1.045 4.930 12.076 1.00 97.38 98 GLY A N 1
ATOM 706 C CA . GLY A 1 98 ? 0.178 4.480 11.414 1.00 97.38 98 GLY A CA 1
ATOM 707 C C . GLY A 1 98 ? -0.030 4.136 9.936 1.00 97.38 98 GLY A C 1
ATOM 708 O O . GLY A 1 98 ? -1.157 4.099 9.439 1.00 97.38 98 GLY A O 1
ATOM 709 N N . GLY A 1 99 ? 1.070 3.808 9.250 1.00 96.50 99 GLY A N 1
ATOM 710 C CA . GLY A 1 99 ? 1.076 3.492 7.815 1.00 96.50 99 GLY A CA 1
ATOM 711 C C . GLY A 1 99 ? 0.072 2.405 7.419 1.00 96.50 99 GLY A C 1
ATOM 712 O O . GLY A 1 99 ? -0.765 2.637 6.561 1.00 96.50 99 GLY A O 1
ATOM 713 N N . VAL A 1 100 ? 0.073 1.251 8.093 1.00 98.19 100 VAL A N 1
ATOM 714 C CA . VAL A 1 100 ? -0.908 0.183 7.805 1.00 98.19 100 VAL A CA 1
ATOM 715 C C . VAL A 1 100 ? -2.268 0.470 8.448 1.00 98.19 100 VAL A C 1
ATOM 717 O O . VAL A 1 100 ? -3.310 0.243 7.837 1.00 98.19 100 VAL A O 1
ATOM 720 N N . GLY A 1 101 ? -2.269 0.988 9.680 1.00 98.25 101 GLY A N 1
ATOM 721 C CA . GLY A 1 101 ? -3.483 1.161 10.478 1.00 98.25 101 GLY A CA 1
ATOM 722 C C . GLY A 1 101 ? -4.543 2.016 9.785 1.00 98.25 101 GLY A C 1
ATOM 723 O O . GLY A 1 101 ? -5.708 1.621 9.745 1.00 98.25 101 GLY A O 1
ATOM 724 N N . HIS A 1 102 ? -4.145 3.138 9.181 1.00 98.06 102 HIS A N 1
ATOM 725 C CA . HIS A 1 102 ? -5.111 4.056 8.574 1.00 98.06 102 HIS A CA 1
ATOM 726 C C . HIS A 1 102 ? -5.753 3.467 7.308 1.00 98.06 102 HIS A C 1
ATOM 728 O O . HIS A 1 102 ? -6.918 3.744 7.023 1.00 98.06 102 HIS A O 1
ATOM 734 N N . VAL A 1 103 ? -5.029 2.612 6.577 1.00 98.25 103 VAL A N 1
ATOM 735 C CA . VAL A 1 103 ? -5.555 1.893 5.408 1.00 98.25 103 VAL A CA 1
ATOM 736 C C . VAL A 1 103 ? -6.483 0.760 5.842 1.00 98.25 103 VAL A C 1
ATOM 738 O O . VAL A 1 103 ? -7.582 0.632 5.306 1.00 98.25 103 VAL A O 1
ATOM 741 N N . VAL A 1 104 ? -6.102 -0.015 6.866 1.00 98.44 104 VAL A N 1
ATOM 742 C CA . VAL A 1 104 ? -6.948 -1.077 7.445 1.00 98.44 104 VAL A CA 1
ATOM 743 C C . VAL A 1 104 ? -8.290 -0.518 7.913 1.00 98.44 104 VAL A C 1
ATOM 745 O O . VAL A 1 104 ? -9.327 -1.110 7.624 1.00 98.44 104 VAL A O 1
ATOM 748 N N . ILE A 1 105 ? -8.294 0.626 8.606 1.00 98.38 105 ILE A N 1
ATOM 749 C CA . ILE A 1 105 ? -9.528 1.263 9.087 1.00 98.38 105 ILE A CA 1
ATOM 750 C C . ILE A 1 105 ? -10.449 1.620 7.919 1.00 98.38 105 ILE A C 1
ATOM 752 O O . ILE A 1 105 ? -11.641 1.314 7.971 1.00 98.38 105 ILE A O 1
ATOM 756 N N . GLN A 1 106 ? -9.912 2.261 6.878 1.00 97.75 106 GLN A N 1
ATOM 757 C CA . GLN A 1 106 ? -10.693 2.657 5.706 1.00 97.75 106 GLN A CA 1
ATOM 758 C C . GLN A 1 106 ? -11.265 1.438 4.977 1.00 97.75 106 GLN A C 1
ATOM 760 O O . GLN A 1 106 ? -12.465 1.399 4.705 1.00 97.75 106 GLN A O 1
ATOM 765 N N . LEU A 1 107 ? -10.439 0.416 4.739 1.00 98.00 107 LEU A N 1
ATOM 766 C CA . LEU A 1 107 ? -10.856 -0.809 4.060 1.00 98.00 107 LEU A CA 1
ATOM 767 C C . LEU A 1 107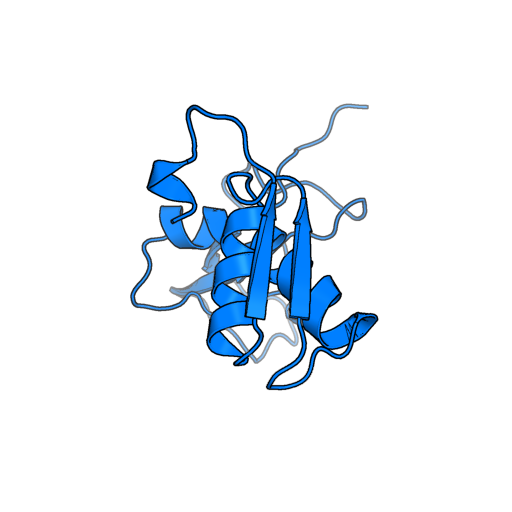 ? -11.922 -1.568 4.863 1.00 98.00 107 LEU A C 1
ATOM 769 O O . LEU A 1 107 ? -12.962 -1.926 4.318 1.00 98.00 107 LEU A O 1
ATOM 773 N N . ALA A 1 108 ? -11.727 -1.748 6.170 1.00 98.25 108 ALA A N 1
ATOM 774 C CA . ALA A 1 108 ? -12.698 -2.425 7.027 1.00 98.25 108 ALA A CA 1
ATOM 775 C C . ALA A 1 108 ? -14.042 -1.681 7.099 1.00 98.25 108 ALA A C 1
ATOM 777 O O . ALA A 1 108 ? -15.098 -2.313 7.027 1.00 98.25 108 ALA A O 1
ATOM 778 N N . LYS A 1 109 ? -14.024 -0.342 7.189 1.00 97.94 109 LYS A N 1
ATOM 779 C CA . LYS A 1 109 ? -15.246 0.477 7.121 1.00 97.94 109 LYS A CA 1
ATOM 780 C C . LYS A 1 109 ? -15.952 0.302 5.771 1.00 97.94 109 LYS A C 1
ATOM 782 O O . LYS A 1 109 ? -17.164 0.101 5.754 1.00 97.94 109 LYS A O 1
ATOM 787 N N . ALA A 1 110 ? -15.213 0.319 4.659 1.00 97.94 110 ALA A N 1
ATOM 788 C CA . ALA A 1 110 ? -15.765 0.097 3.320 1.00 97.94 110 ALA A CA 1
ATOM 789 C C . ALA A 1 110 ? -16.365 -1.314 3.144 1.00 97.94 110 ALA A C 1
ATOM 791 O O . ALA A 1 110 ? -17.354 -1.476 2.435 1.00 97.94 110 ALA A O 1
ATOM 792 N N . MET A 1 111 ? -15.826 -2.319 3.841 1.00 97.94 111 MET A N 1
ATOM 793 C CA . MET A 1 111 ? -16.372 -3.683 3.906 1.00 97.94 111 MET A CA 1
ATOM 794 C C . MET A 1 111 ? -17.595 -3.819 4.834 1.00 97.94 111 MET A C 1
ATOM 796 O O . MET A 1 111 ? -18.163 -4.903 4.946 1.00 97.94 111 MET A O 1
ATOM 800 N N . GLY A 1 112 ? -18.015 -2.748 5.515 1.00 98.19 112 GLY A N 1
ATOM 801 C CA . GLY A 1 112 ? -19.172 -2.754 6.412 1.00 98.19 112 GLY A CA 1
ATOM 802 C C . GLY A 1 112 ? -18.892 -3.305 7.812 1.00 98.19 112 GLY A C 1
ATOM 803 O O . GLY A 1 112 ? -19.828 -3.709 8.503 1.00 98.19 112 GLY A O 1
ATOM 804 N N . ALA A 1 113 ? -17.629 -3.342 8.243 1.00 98.50 113 ALA A N 1
ATOM 805 C CA . ALA A 1 113 ? -17.262 -3.715 9.604 1.00 98.50 113 ALA A CA 1
ATOM 806 C C . ALA A 1 113 ? -17.296 -2.512 10.561 1.00 98.50 113 ALA A C 1
ATOM 808 O O . ALA A 1 113 ? -17.105 -1.354 10.176 1.00 98.50 113 ALA A O 1
ATOM 809 N N . ARG A 1 114 ? -17.488 -2.792 11.851 1.00 98.44 114 ARG A N 1
ATOM 810 C CA . ARG A 1 114 ? -17.349 -1.813 12.931 1.00 98.44 114 ARG A CA 1
ATOM 811 C C . ARG A 1 114 ? -15.900 -1.776 13.408 1.00 98.44 114 ARG A C 1
ATOM 813 O O . ARG A 1 114 ? -15.360 -2.781 13.860 1.00 98.44 114 ARG A O 1
ATOM 820 N N . VAL A 1 115 ? -15.277 -0.604 13.355 1.00 98.38 115 VAL A N 1
ATOM 821 C CA . VAL A 1 115 ? -13.845 -0.458 13.642 1.00 98.38 115 VAL A CA 1
ATOM 822 C C . VAL A 1 115 ? -13.613 0.277 14.959 1.00 98.38 115 VAL A C 1
ATOM 824 O O . VAL A 1 115 ? -14.156 1.357 15.180 1.00 98.38 115 VAL A O 1
ATOM 827 N N . PHE A 1 116 ? -12.764 -0.295 15.807 1.00 98.44 116 PHE A N 1
ATOM 828 C CA . PHE A 1 116 ? -12.167 0.342 16.977 1.00 98.44 116 PHE A CA 1
ATOM 829 C C . PHE A 1 116 ? -10.669 0.494 16.735 1.00 98.44 116 PH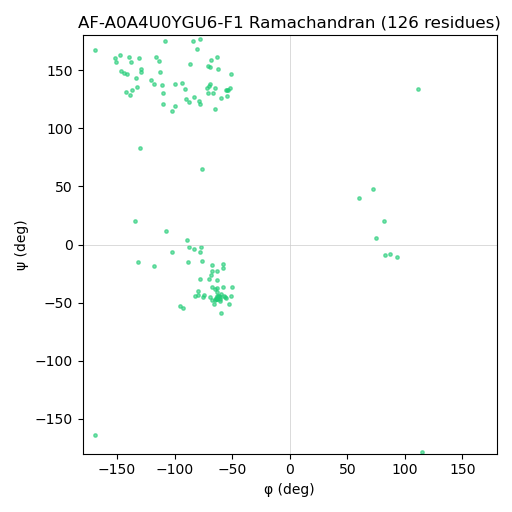E A C 1
ATOM 831 O O . PHE A 1 116 ? -10.067 -0.348 16.070 1.00 98.44 116 PHE A O 1
ATOM 838 N N . THR A 1 117 ? -10.039 1.536 17.275 1.00 98.56 117 THR A N 1
ATOM 839 C CA . THR A 1 117 ? -8.594 1.710 17.113 1.00 98.56 117 THR A CA 1
ATOM 840 C C . THR A 1 117 ? -7.921 2.294 18.343 1.00 98.56 117 THR A C 1
ATOM 842 O O . THR A 1 117 ? -8.496 3.128 19.038 1.00 98.56 117 THR A O 1
ATOM 845 N N . THR A 1 118 ? -6.672 1.895 18.584 1.00 98.56 118 THR A N 1
ATOM 846 C CA . THR A 1 118 ? -5.781 2.605 19.508 1.00 98.56 118 THR A CA 1
ATOM 847 C C . THR A 1 118 ? -4.925 3.609 18.746 1.00 98.56 118 THR A C 1
ATOM 849 O O . THR A 1 118 ? -4.421 3.319 17.660 1.00 98.56 118 THR A O 1
ATOM 852 N N . VAL A 1 119 ? -4.740 4.797 19.317 1.00 98.38 119 VAL A N 1
ATOM 853 C CA . VAL A 1 119 ? -3.868 5.852 18.785 1.00 98.38 119 VAL A CA 1
ATOM 854 C C . VAL A 1 119 ? -3.246 6.650 19.933 1.00 98.38 119 VAL A C 1
ATOM 856 O O . VAL A 1 119 ? -3.709 6.582 21.070 1.00 98.38 119 VAL A O 1
ATOM 859 N N . ARG A 1 120 ? -2.181 7.404 19.640 1.00 97.88 120 ARG A N 1
ATOM 860 C CA . ARG A 1 120 ? -1.674 8.440 20.553 1.00 97.88 120 ARG A CA 1
ATOM 861 C C . ARG A 1 120 ? -2.658 9.611 20.589 1.00 97.88 120 ARG A C 1
ATOM 863 O O . ARG A 1 120 ? -3.326 9.856 19.590 1.00 97.88 120 ARG A O 1
ATOM 870 N N . GLU A 1 121 ? -2.675 10.359 21.691 1.00 97.69 121 GLU A N 1
ATOM 871 C CA . GLU A 1 121 ? -3.542 11.537 21.875 1.00 97.69 121 GLU A CA 1
ATOM 872 C C . GLU A 1 121 ? -3.451 12.534 20.711 1.00 97.69 121 GLU A C 1
ATOM 874 O O . GLU A 1 121 ? -4.470 12.938 20.161 1.00 97.69 121 GLU A O 1
ATOM 879 N N . ALA A 1 122 ? -2.232 12.826 20.243 1.00 97.94 122 ALA A N 1
ATOM 880 C CA . ALA A 1 122 ? -1.990 13.726 19.112 1.00 97.94 122 ALA A CA 1
ATOM 881 C C . ALA A 1 122 ? -2.683 13.308 17.796 1.00 97.94 122 ALA A C 1
ATOM 883 O O . ALA A 1 122 ? -2.820 14.127 16.895 1.00 97.94 122 ALA A O 1
ATOM 884 N N . ASN A 1 123 ? -3.125 12.052 17.681 1.00 98.00 123 ASN A N 1
ATOM 885 C CA . ASN A 1 123 ? -3.767 11.505 16.487 1.00 98.00 123 ASN A CA 1
ATOM 886 C C . ASN A 1 123 ? -5.278 11.277 16.667 1.00 98.00 123 ASN A C 1
ATOM 888 O O . ASN A 1 123 ? -5.887 10.606 15.835 1.00 98.00 123 ASN A O 1
ATOM 892 N N . PHE A 1 124 ? -5.890 11.785 17.741 1.00 95.81 124 PHE A N 1
ATOM 893 C CA . PHE A 1 124 ? -7.319 11.581 18.005 1.00 95.81 124 PHE A CA 1
ATOM 894 C C . PHE A 1 124 ? -8.201 12.155 16.897 1.00 95.81 124 PHE A C 1
ATOM 896 O O . PHE A 1 124 ? -9.070 11.443 16.405 1.00 95.81 124 PHE A O 1
ATOM 903 N N . GLU A 1 125 ? -7.937 13.388 16.459 1.00 96.81 125 GLU A N 1
ATOM 904 C CA . GLU A 1 125 ? -8.711 14.018 15.381 1.00 96.81 125 GLU A CA 1
ATOM 905 C C . GLU A 1 125 ? -8.531 13.294 14.042 1.00 96.81 125 GLU A C 1
ATOM 907 O O . GLU A 1 125 ? -9.499 13.099 13.318 1.00 96.81 125 GLU A O 1
ATOM 912 N N . PHE A 1 126 ? -7.319 12.815 13.740 1.00 96.75 126 PHE A N 1
ATOM 913 C CA . PHE A 1 126 ? -7.072 12.029 12.528 1.00 96.75 126 PHE A CA 1
ATOM 914 C C . PHE A 1 126 ? -7.847 10.702 12.513 1.00 96.75 126 PHE A C 1
ATOM 916 O O . PHE A 1 126 ? -8.301 10.256 11.465 1.00 96.75 126 PHE A O 1
ATOM 923 N N . ALA A 1 127 ? -7.974 10.043 13.667 1.00 93.44 127 ALA A N 1
ATOM 924 C CA . ALA A 1 127 ? -8.591 8.722 13.772 1.00 93.44 127 ALA A CA 1
ATOM 925 C C . ALA A 1 127 ? -10.127 8.746 13.864 1.00 93.44 127 ALA A C 1
ATOM 927 O O . ALA A 1 127 ? -10.738 7.672 13.933 1.00 93.44 127 ALA A O 1
ATOM 928 N N . ARG A 1 128 ? -10.734 9.935 13.928 1.00 85.81 128 ARG A N 1
ATOM 929 C CA . ARG A 1 128 ? -12.161 10.120 14.192 1.00 85.81 128 ARG A CA 1
ATOM 930 C C . ARG A 1 128 ? -13.033 9.894 12.958 1.00 85.81 128 ARG A C 1
ATOM 932 O O . ARG A 1 128 ? -12.644 10.302 11.847 1.00 85.81 128 ARG A O 1
#

pLDDT: mean 96.72, std 4.27, range [60.0, 98.81]

Organism: NCBI:txid653930

Secondary structure (DSSP, 8-state):
--------EEEE-----TT--S--TT-EEEE-PPTTSS--S-SS-----GGG-EEPPTTS-HHHHHTTHHHHHHHHIIIIIIS---TT-EEEEETTTSHHHHHHHHHHHHTT-EEEEE--GGGTTTT-

Foldseek 3Di:
DDAAAAFWFWDFDCQDDPPDDPDGGGFTKIFTPDDPPHGHDPDPDDDDDNVGIDGQDPVDDRVRRRLCHVLVVVLCCVQCVPVVHAAAAEDEAEALVDSNNVNNVVVCVVRNYHYHYDHPPVCPVVND

Solvent-accessible surface area (backbone atoms only — not comparable to full-atom values): 7582 Å² total; per-residue (Å²): 131,93,77,55,49,52,45,42,34,42,51,62,37,78,73,73,63,93,90,64,78,91,69,53,62,73,42,53,29,29,26,44,56,59,84,94,62,72,72,30,46,72,57,98,72,77,92,75,62,74,91,59,56,40,73,44,62,86,92,47,53,52,70,60,44,29,70,36,34,48,36,46,51,52,32,44,46,50,39,54,74,67,64,56,70,49,69,71,40,75,48,81,37,76,43,27,77,41,80,43,25,44,48,36,52,53,52,40,46,75,56,46,29,46,80,45,66,42,65,59,77,96,38,49,77,80,70,104

Radius of gyration: 16.98 Å; Cα contacts (8 Å, |Δi|>4): 196; chains: 1; bounding box: 48×28×46 Å

InterPro domains:
  IPR002364 Quinone oxidoreductase/zeta-crystallin, conserved site [PS01162] (88-109)
  IPR011032 GroES-like superfamily [SSF50129] (1-93)
  IPR013154 Alcohol dehydrogenase-like, N-terminal [PF08240] (1-57)
  IPR036291 NAD(P)-binding domain superfamily [SSF51735] (84-127)
  IPR050700 YIM1 and Zinc-containing Alcohol Dehydrogenase Families [PTHR11695] (1-127)

Nearest PDB structures (foldseek):
  7nd2-assembly1_D  TM=9.173E-01  e=1.054E-06  Homo sapiens
  8a3o-assembly1_A  TM=8.398E-01  e=1.284E-06  Homo sapiens
  4w9n-assembly3_B  TM=7.547E-01  e=1.125E-07  Homo sapiens
  8a3o-assembly1_B  TM=8.879E-01  e=9.874E-06  Homo sapiens
  4w9n-assembly3_C  TM=7.509E-01  e=1.783E-07  Homo sapiens

Mean predicted aligned error: 2.95 Å